Protein AF-A0A496PEL9-F1 (afdb_monomer)

Structure (mmCIF, N/CA/C/O backbone):
data_AF-A0A496PEL9-F1
#
_entry.id   AF-A0A496PEL9-F1
#
loop_
_atom_site.group_PDB
_atom_site.id
_atom_site.type_symbol
_atom_site.label_atom_id
_atom_site.label_alt_id
_atom_site.label_comp_id
_atom_site.label_asym_id
_atom_site.label_entity_id
_atom_site.label_seq_id
_atom_site.pdbx_PDB_ins_code
_atom_site.Cartn_x
_atom_site.Cartn_y
_atom_site.Cartn_z
_atom_site.occupancy
_atom_site.B_iso_or_equiv
_atom_site.auth_seq_id
_atom_site.auth_comp_id
_atom_site.auth_asym_id
_atom_site.auth_atom_id
_atom_site.pdbx_PDB_model_num
ATOM 1 N N . MET A 1 1 ? 8.860 38.769 -8.438 1.00 36.59 1 MET A N 1
ATOM 2 C CA . MET A 1 1 ? 7.468 38.950 -8.896 1.00 36.59 1 MET A CA 1
ATOM 3 C C . MET A 1 1 ? 7.178 37.870 -9.930 1.00 36.59 1 MET A C 1
ATOM 5 O O . MET A 1 1 ? 7.905 37.792 -10.906 1.00 36.59 1 MET A O 1
ATOM 9 N N . VAL A 1 2 ? 6.212 36.996 -9.623 1.00 38.03 2 VAL A N 1
ATOM 10 C CA . VAL A 1 2 ? 5.533 36.027 -10.512 1.00 38.03 2 VAL A CA 1
ATOM 11 C C . VAL A 1 2 ? 6.428 35.105 -11.358 1.00 38.03 2 VAL A C 1
ATOM 13 O O . VAL A 1 2 ? 6.744 35.437 -12.492 1.00 38.03 2 VAL A O 1
ATOM 16 N N . ARG A 1 3 ? 6.782 33.917 -10.829 1.00 35.00 3 ARG A N 1
ATOM 17 C CA . ARG A 1 3 ? 7.123 32.698 -11.616 1.00 35.00 3 ARG A CA 1
ATOM 18 C C . ARG A 1 3 ? 7.338 31.447 -10.741 1.00 35.00 3 ARG A C 1
ATOM 20 O O . ARG A 1 3 ? 8.309 30.719 -10.902 1.00 35.00 3 ARG A O 1
ATOM 27 N N . ARG A 1 4 ? 6.445 31.197 -9.772 1.00 34.03 4 ARG A N 1
ATOM 28 C CA . ARG A 1 4 ? 6.423 29.913 -9.038 1.00 34.03 4 ARG A CA 1
ATOM 29 C C . ARG A 1 4 ? 5.115 29.129 -9.095 1.00 34.03 4 ARG A C 1
ATOM 31 O O . ARG A 1 4 ? 5.147 27.972 -8.724 1.00 34.03 4 ARG A O 1
ATOM 38 N N . HIS A 1 5 ? 4.019 29.661 -9.635 1.00 34.28 5 HIS A N 1
ATOM 39 C CA . HIS A 1 5 ? 2.788 28.883 -9.823 1.00 34.28 5 HIS A CA 1
ATOM 40 C C . HIS A 1 5 ? 1.951 29.462 -10.974 1.00 34.28 5 HIS A C 1
ATOM 42 O O . HIS A 1 5 ? 1.392 30.543 -10.798 1.00 34.28 5 HIS A O 1
ATOM 48 N N . PRO A 1 6 ? 1.841 28.788 -12.135 1.00 34.56 6 PRO A N 1
ATOM 49 C CA . PRO A 1 6 ? 0.977 29.249 -13.225 1.00 34.56 6 PRO A CA 1
ATOM 50 C C . PRO A 1 6 ? -0.510 28.891 -13.058 1.00 34.56 6 PRO A C 1
ATOM 52 O O . PRO A 1 6 ? -1.321 29.403 -13.814 1.00 34.56 6 PRO A O 1
ATOM 55 N N . HIS A 1 7 ? -0.897 28.051 -12.088 1.00 37.19 7 HIS A N 1
ATOM 56 C CA . HIS A 1 7 ? -2.249 27.464 -12.056 1.00 37.19 7 HIS A CA 1
ATOM 57 C C . HIS A 1 7 ? -3.197 27.938 -10.946 1.00 37.19 7 HIS A C 1
ATOM 59 O O . HIS A 1 7 ? -4.252 27.345 -10.766 1.00 37.19 7 HIS A O 1
ATOM 65 N N . VAL A 1 8 ? -2.886 29.015 -10.218 1.00 34.03 8 VAL A N 1
ATOM 66 C CA . VAL A 1 8 ? -3.791 29.478 -9.141 1.00 34.03 8 VAL A CA 1
ATOM 67 C C . VAL A 1 8 ? -4.850 30.485 -9.625 1.00 34.03 8 VAL A C 1
ATOM 69 O O . VAL A 1 8 ? -5.824 30.715 -8.922 1.00 34.03 8 VAL A O 1
ATOM 72 N N . PHE A 1 9 ? -4.750 31.037 -10.840 1.00 33.78 9 PHE A N 1
ATOM 73 C CA . PHE A 1 9 ? -5.747 31.992 -11.348 1.00 33.78 9 PHE A CA 1
ATOM 74 C C . PHE A 1 9 ? -5.955 31.872 -12.857 1.00 33.78 9 PHE A C 1
ATOM 76 O O . PHE A 1 9 ? -5.456 32.696 -13.618 1.00 33.78 9 PHE A O 1
ATOM 83 N N . GLN A 1 10 ? -6.689 30.853 -13.292 1.00 28.59 10 GLN A N 1
ATOM 84 C CA . GLN A 1 10 ? -7.482 30.918 -14.519 1.00 28.59 10 GLN A CA 1
ATOM 85 C C . GLN A 1 10 ? -8.440 29.731 -14.550 1.00 28.59 10 GLN A C 1
ATOM 87 O O . GLN A 1 10 ? -8.031 28.578 -14.466 1.00 28.59 10 GLN A O 1
ATOM 92 N N . THR A 1 11 ? -9.728 30.047 -14.614 1.00 37.06 11 THR A N 1
ATOM 93 C CA . THR A 1 11 ? -10.807 29.114 -14.921 1.00 37.06 11 THR A CA 1
ATOM 94 C C . THR A 1 11 ? -10.564 28.538 -16.311 1.00 37.06 11 THR A C 1
ATOM 96 O O . THR A 1 11 ? -10.810 29.214 -17.308 1.00 37.06 11 THR A O 1
ATOM 99 N N . ALA A 1 12 ? -10.052 27.316 -16.368 1.00 32.69 12 ALA A N 1
ATOM 100 C CA . ALA A 1 12 ? -10.050 26.486 -17.559 1.00 32.69 12 ALA A CA 1
ATOM 101 C C . ALA A 1 12 ? -10.307 25.044 -17.119 1.00 32.69 12 ALA A C 1
ATOM 103 O O . ALA A 1 12 ? -9.889 24.630 -16.036 1.00 32.69 12 ALA A O 1
ATOM 104 N N . ASP A 1 13 ? -11.107 24.368 -17.928 1.00 35.09 13 ASP A N 1
ATOM 105 C CA . ASP A 1 13 ? -11.854 23.164 -17.619 1.00 35.09 13 ASP A CA 1
ATOM 106 C C . ASP A 1 13 ? -11.035 21.987 -17.084 1.00 35.09 13 ASP A C 1
ATOM 108 O O . ASP A 1 13 ? -9.826 21.874 -17.259 1.00 35.09 13 ASP A O 1
ATOM 112 N N . ARG A 1 14 ? -11.767 21.098 -16.405 1.00 42.91 14 ARG A N 1
ATOM 113 C CA . ARG A 1 14 ? -11.330 19.796 -15.896 1.00 42.91 14 ARG A CA 1
ATOM 114 C C . ARG A 1 14 ? -10.512 19.028 -16.941 1.00 42.91 14 ARG A C 1
ATOM 116 O O . ARG A 1 14 ? -11.080 18.266 -17.717 1.00 42.91 14 ARG A O 1
ATOM 123 N N . GLU A 1 15 ? -9.192 19.122 -16.862 1.00 38.22 15 GLU A N 1
ATOM 124 C CA . GLU A 1 15 ? -8.289 18.164 -17.491 1.00 38.22 15 GLU A CA 1
ATOM 125 C C . GLU A 1 15 ? -7.441 17.452 -16.435 1.00 38.22 15 GLU A C 1
ATOM 127 O O . GLU A 1 15 ? -6.984 17.996 -15.428 1.00 38.22 15 GLU A O 1
ATOM 132 N N . THR A 1 16 ? -7.378 16.146 -16.636 1.00 40.06 16 THR A N 1
ATOM 133 C CA . THR A 1 16 ? -6.884 15.082 -15.776 1.00 40.06 16 THR A CA 1
ATOM 134 C C . THR A 1 16 ? -5.504 15.358 -15.177 1.00 40.06 16 THR A C 1
ATOM 136 O O . THR A 1 16 ? -4.554 15.695 -15.871 1.00 40.06 16 THR A O 1
ATOM 139 N N . VAL A 1 17 ? -5.355 15.077 -13.878 1.00 44.69 17 VAL A N 1
ATOM 140 C CA . VAL A 1 17 ? -4.102 15.191 -13.099 1.00 44.69 17 VAL A CA 1
ATOM 141 C C . VAL A 1 17 ? -2.899 14.483 -13.764 1.00 44.69 17 VAL A C 1
ATOM 143 O O . VAL A 1 17 ? -1.756 14.879 -13.535 1.00 44.69 17 VAL A O 1
ATOM 146 N N . GLY A 1 18 ? -3.141 13.499 -14.639 1.00 41.19 18 GLY A N 1
ATOM 147 C CA . GLY A 1 18 ? -2.113 12.835 -15.449 1.00 41.19 18 GLY A CA 1
ATOM 148 C C . GLY A 1 18 ? -1.346 13.760 -16.407 1.00 41.19 18 GLY A C 1
ATOM 149 O O . GLY A 1 18 ? -0.133 13.604 -16.528 1.00 41.19 18 GLY A O 1
ATOM 150 N N . ASP A 1 19 ? -1.996 14.766 -17.004 1.00 40.44 19 ASP A N 1
ATOM 151 C CA . ASP A 1 19 ? -1.344 15.675 -17.967 1.00 40.44 19 ASP A CA 1
ATOM 152 C C . ASP A 1 19 ? -0.373 16.645 -17.293 1.00 40.44 19 ASP A C 1
ATOM 154 O O . ASP A 1 19 ? 0.685 16.992 -17.831 1.00 40.44 19 ASP A O 1
ATOM 158 N N . THR A 1 20 ? -0.675 17.044 -16.056 1.00 46.91 20 THR A N 1
ATOM 159 C CA . THR A 1 20 ? 0.201 17.959 -15.319 1.00 46.91 20 THR A CA 1
ATOM 160 C C . THR A 1 20 ? 1.557 17.316 -15.012 1.00 46.91 20 THR A C 1
ATOM 162 O O . THR A 1 20 ? 2.590 17.963 -15.178 1.00 46.91 20 THR A O 1
ATOM 165 N N . LEU A 1 21 ? 1.595 16.031 -14.636 1.00 47.16 21 LEU A N 1
ATOM 166 C CA . LEU A 1 21 ? 2.833 15.316 -14.297 1.00 47.16 21 LEU A CA 1
ATOM 167 C C . LEU A 1 21 ? 3.751 15.100 -15.508 1.00 47.16 21 LEU A C 1
ATOM 169 O O . LEU A 1 21 ? 4.961 15.306 -15.379 1.00 47.16 21 LEU A O 1
ATOM 173 N N . ALA A 1 22 ? 3.188 14.749 -16.669 1.00 50.34 22 ALA A N 1
ATOM 174 C CA . ALA A 1 22 ? 3.939 14.624 -17.921 1.00 50.34 22 ALA A CA 1
ATOM 175 C C . ALA A 1 22 ? 4.585 15.964 -18.312 1.00 50.34 22 ALA A C 1
ATOM 177 O O . ALA A 1 22 ? 5.788 16.031 -18.575 1.00 50.34 22 ALA A O 1
ATOM 178 N N . THR A 1 23 ? 3.821 17.055 -18.198 1.00 53.16 23 THR A N 1
ATOM 179 C CA . THR A 1 23 ? 4.292 18.417 -18.484 1.00 53.16 23 THR A CA 1
ATOM 180 C C . THR A 1 23 ? 5.473 18.818 -17.585 1.00 53.16 23 THR A C 1
ATOM 182 O O . THR A 1 23 ? 6.447 19.411 -18.048 1.00 53.16 23 THR A O 1
ATOM 185 N N . TRP A 1 24 ? 5.449 18.455 -16.297 1.00 54.44 24 TRP A N 1
ATOM 186 C CA . TRP A 1 24 ? 6.540 18.759 -15.361 1.00 54.44 24 TRP A CA 1
ATOM 187 C C . TRP A 1 24 ? 7.836 17.986 -15.642 1.00 54.44 24 TRP A C 1
ATOM 189 O O . TRP A 1 24 ? 8.924 18.546 -15.485 1.00 54.44 24 TRP A O 1
ATOM 199 N N . GLU A 1 25 ? 7.756 16.715 -16.041 1.00 57.62 25 GLU A N 1
ATOM 200 C CA . GLU A 1 25 ? 8.948 15.920 -16.370 1.00 57.62 25 GLU A CA 1
ATOM 201 C C . GLU A 1 25 ? 9.619 16.394 -17.658 1.00 57.62 25 GLU A C 1
ATOM 203 O O . GLU A 1 25 ? 10.850 16.473 -17.716 1.00 57.62 25 GLU A O 1
ATOM 208 N N . GLU A 1 26 ? 8.823 16.768 -18.659 1.00 59.62 26 GLU A N 1
ATOM 209 C CA . GLU A 1 26 ? 9.309 17.356 -19.906 1.00 59.62 26 GLU A CA 1
ATOM 210 C C . GLU A 1 26 ? 9.951 18.728 -19.682 1.00 59.62 26 GLU A C 1
ATOM 212 O O . GLU A 1 26 ? 11.002 19.025 -20.256 1.00 59.62 26 GLU A O 1
ATOM 217 N N . LEU A 1 27 ? 9.370 19.552 -18.804 1.00 56.69 27 LEU A N 1
ATOM 218 C CA . LEU A 1 27 ? 9.949 20.837 -18.410 1.00 56.69 27 LEU A CA 1
ATOM 219 C C . LEU A 1 27 ? 11.278 20.652 -17.661 1.00 56.69 27 LEU A C 1
ATOM 221 O O . LEU A 1 27 ? 12.250 21.333 -17.981 1.00 56.69 27 LEU A O 1
ATOM 225 N N . LYS A 1 28 ? 11.375 19.676 -16.746 1.00 58.44 28 LYS A N 1
ATOM 226 C CA . LYS A 1 28 ? 12.630 19.349 -16.041 1.00 58.44 28 LYS A CA 1
ATOM 227 C C . LYS A 1 28 ? 13.681 18.666 -16.914 1.00 58.44 28 LYS A C 1
ATOM 229 O O . LYS A 1 28 ? 14.867 18.753 -16.615 1.00 58.44 28 LYS A O 1
ATOM 234 N N . ALA A 1 29 ? 13.288 17.957 -17.971 1.00 59.03 29 ALA A N 1
ATOM 235 C CA . ALA A 1 29 ? 14.229 17.422 -18.959 1.00 59.03 29 ALA A CA 1
ATOM 236 C C . ALA A 1 29 ? 14.863 18.529 -19.817 1.00 59.03 29 ALA A C 1
ATOM 238 O O . ALA A 1 29 ? 15.962 18.346 -20.335 1.00 59.03 29 ALA A O 1
ATOM 239 N N . LYS A 1 30 ? 14.191 19.681 -19.936 1.00 58.62 30 LYS A N 1
ATOM 240 C CA . LYS A 1 30 ? 14.665 20.862 -20.671 1.00 58.62 30 LYS A CA 1
ATOM 241 C C . LYS A 1 30 ? 15.479 21.841 -19.811 1.00 58.62 30 LYS A C 1
ATOM 243 O O . LYS A 1 30 ? 16.114 22.733 -20.376 1.00 58.62 30 LYS A O 1
ATOM 248 N N . GLU A 1 31 ? 15.503 21.690 -18.483 1.00 55.56 31 GLU A N 1
ATOM 249 C CA . GLU A 1 31 ? 16.386 22.467 -17.602 1.00 55.56 31 GLU A CA 1
ATOM 250 C C . GLU A 1 31 ? 17.850 22.030 -17.809 1.00 55.56 31 GLU A C 1
ATOM 252 O O . GLU A 1 31 ? 18.320 21.022 -17.287 1.00 55.56 31 GLU A O 1
ATOM 257 N N . LYS A 1 32 ? 18.565 22.793 -18.646 1.00 43.97 32 LYS A N 1
ATOM 258 C CA . LYS A 1 32 ? 19.992 22.620 -18.954 1.00 43.97 32 LYS A CA 1
ATOM 259 C C . LYS A 1 32 ? 20.854 22.801 -17.698 1.00 43.97 32 LYS A C 1
ATOM 261 O O . LYS A 1 32 ? 20.751 23.832 -17.040 1.00 43.97 32 LYS A O 1
ATOM 266 N N . GLY A 1 33 ? 21.764 21.858 -17.438 1.00 54.75 33 GLY A N 1
ATOM 267 C CA . GLY A 1 33 ? 22.839 22.026 -16.445 1.00 54.75 33 GLY A CA 1
ATOM 268 C C . GLY A 1 33 ? 23.341 20.743 -15.781 1.00 54.75 33 GLY A C 1
ATOM 269 O O . GLY A 1 33 ? 24.444 20.736 -15.250 1.00 54.75 33 GLY A O 1
ATOM 270 N N . HIS A 1 34 ? 22.576 19.653 -15.852 1.00 53.84 34 HIS A N 1
ATOM 271 C CA . HIS A 1 34 ? 23.006 18.338 -15.381 1.00 53.84 34 HIS A CA 1
ATOM 272 C C . HIS A 1 34 ? 22.973 17.353 -16.549 1.00 53.84 34 HIS A C 1
ATOM 274 O O . HIS A 1 34 ? 21.896 17.005 -17.036 1.00 53.84 34 HIS A O 1
ATOM 280 N N . GLU A 1 35 ? 24.146 16.927 -17.020 1.00 58.75 35 GLU A N 1
ATOM 281 C CA . GLU A 1 35 ? 24.240 15.740 -17.869 1.00 58.75 35 GLU A CA 1
ATOM 282 C C . GLU A 1 35 ? 23.697 14.561 -17.060 1.00 58.75 35 GLU A C 1
ATOM 284 O O . GLU A 1 35 ? 24.246 14.208 -16.017 1.00 58.75 35 GLU A O 1
ATOM 289 N N . ARG A 1 36 ? 22.558 14.011 -17.493 1.00 65.00 36 ARG A N 1
ATOM 290 C CA . ARG A 1 36 ? 21.978 12.828 -16.859 1.00 65.00 36 ARG A CA 1
ATOM 291 C C . ARG A 1 36 ? 22.862 11.634 -17.197 1.00 65.00 36 ARG A C 1
ATOM 293 O O . ARG A 1 36 ? 22.984 11.285 -18.369 1.00 65.00 36 ARG A O 1
ATOM 300 N N . THR A 1 37 ? 23.475 11.036 -16.186 1.00 77.25 37 THR A N 1
ATOM 301 C CA . THR A 1 37 ? 24.334 9.853 -16.316 1.00 77.25 37 THR A CA 1
ATOM 302 C C . THR A 1 37 ? 23.557 8.560 -16.074 1.00 77.25 37 THR A C 1
ATOM 304 O O . THR A 1 37 ? 23.973 7.506 -16.546 1.00 77.25 37 THR A O 1
ATOM 307 N N . SER A 1 38 ? 22.403 8.630 -15.399 1.00 84.81 38 SER A N 1
ATOM 308 C CA . SER A 1 38 ? 21.525 7.491 -15.118 1.00 84.81 38 SER A CA 1
ATOM 309 C C . SER A 1 38 ? 20.131 7.664 -15.727 1.00 84.81 38 SER A C 1
ATOM 311 O O . SER A 1 38 ? 19.536 8.743 -15.706 1.00 84.81 38 SER A O 1
ATOM 313 N N . ILE A 1 39 ? 19.542 6.557 -16.195 1.00 81.06 39 ILE A N 1
ATOM 314 C CA . ILE A 1 39 ? 18.138 6.490 -16.652 1.00 81.06 39 ILE A CA 1
ATOM 315 C C . ILE A 1 39 ? 17.180 6.945 -15.537 1.00 81.06 39 ILE A C 1
ATOM 317 O O . ILE A 1 39 ? 16.130 7.546 -15.796 1.00 81.06 39 ILE A O 1
ATOM 321 N N . LEU A 1 40 ? 17.565 6.722 -14.279 1.00 85.50 40 LEU A N 1
ATOM 322 C CA . LEU A 1 40 ? 16.769 7.056 -13.102 1.00 85.50 40 LEU A CA 1
ATOM 323 C C . LEU A 1 40 ? 16.915 8.528 -12.666 1.00 85.50 40 LEU A C 1
ATOM 325 O O . LEU A 1 40 ? 16.156 8.984 -11.808 1.00 85.50 40 LEU A O 1
ATOM 329 N N . ASP A 1 41 ? 17.802 9.308 -13.297 1.00 84.12 41 ASP A N 1
ATOM 330 C CA . ASP A 1 41 ? 18.035 10.713 -12.940 1.00 84.12 41 ASP A CA 1
ATOM 331 C C . ASP A 1 41 ? 16.778 11.576 -13.080 1.00 84.12 41 ASP A C 1
ATOM 333 O O . ASP A 1 41 ? 16.005 11.466 -14.035 1.00 84.12 41 ASP A O 1
ATOM 337 N N . GLY A 1 42 ? 16.585 12.498 -12.138 1.00 81.56 42 GLY A N 1
ATOM 338 C CA . GLY A 1 42 ? 15.423 13.389 -12.100 1.00 81.56 42 GLY A CA 1
ATOM 339 C C . GLY A 1 42 ? 14.247 12.868 -11.266 1.00 81.56 42 GLY A C 1
ATOM 340 O O . GLY A 1 42 ? 13.270 13.600 -11.092 1.00 81.56 42 GLY A O 1
ATOM 341 N N . ILE A 1 43 ? 14.340 11.660 -10.697 1.00 87.75 43 ILE A N 1
ATOM 342 C CA . ILE A 1 43 ? 13.456 11.233 -9.604 1.00 87.75 43 ILE A CA 1
ATOM 343 C C . ILE A 1 43 ? 13.949 11.891 -8.313 1.00 87.75 43 ILE A C 1
ATOM 345 O O . ILE A 1 43 ? 15.073 11.662 -7.876 1.00 87.75 43 ILE A O 1
ATOM 349 N N . SER A 1 44 ? 13.108 12.726 -7.701 1.00 88.44 44 SER A N 1
ATOM 350 C CA . SER A 1 44 ? 13.460 13.386 -6.441 1.00 88.44 44 SER A CA 1
ATOM 351 C C . SER A 1 44 ? 13.462 12.377 -5.284 1.00 88.44 44 SER A C 1
ATOM 353 O O . SER A 1 44 ? 12.489 11.630 -5.141 1.00 88.44 44 SER A O 1
ATOM 355 N N . PRO A 1 45 ? 14.491 12.379 -4.416 1.00 84.25 45 PRO A N 1
ATOM 356 C CA . PRO A 1 45 ? 14.528 11.505 -3.247 1.00 84.25 45 PRO A CA 1
ATOM 357 C C . PRO A 1 45 ? 13.461 11.859 -2.203 1.00 84.25 45 PRO A C 1
ATOM 359 O O . PRO A 1 45 ? 13.080 10.990 -1.429 1.00 84.25 45 PRO A O 1
ATOM 362 N N . GLY A 1 46 ? 12.958 13.100 -2.202 1.00 91.00 46 GLY A N 1
ATOM 363 C CA . GLY A 1 46 ? 11.919 13.568 -1.275 1.00 91.00 46 GLY A CA 1
ATOM 364 C C . GLY A 1 46 ? 10.485 13.232 -1.695 1.00 91.00 46 GLY A C 1
ATOM 365 O O . GLY A 1 46 ? 9.546 13.763 -1.110 1.00 91.00 46 GLY A O 1
ATOM 366 N N . LEU A 1 47 ? 10.296 12.423 -2.741 1.00 91.12 47 LEU A N 1
ATOM 367 C CA . LEU A 1 47 ? 8.968 11.932 -3.101 1.00 91.12 47 LEU A CA 1
ATOM 368 C C . LEU A 1 47 ? 8.481 10.891 -2.081 1.00 91.12 47 LEU A C 1
ATOM 370 O O . LEU A 1 47 ? 9.297 10.103 -1.599 1.00 91.12 47 LEU A O 1
ATOM 374 N N . PRO A 1 48 ? 7.162 10.826 -1.818 1.00 94.81 48 PRO A N 1
ATOM 375 C CA . PRO A 1 48 ? 6.561 9.700 -1.112 1.00 94.81 48 PRO A CA 1
ATOM 376 C C . PRO A 1 48 ? 6.952 8.364 -1.753 1.00 94.81 48 PRO A C 1
ATOM 378 O O . PRO A 1 48 ? 7.097 8.278 -2.976 1.00 94.81 48 PRO A O 1
ATOM 381 N N . ALA A 1 49 ? 7.121 7.328 -0.931 1.00 95.25 49 ALA A N 1
ATOM 382 C CA . ALA A 1 49 ? 7.703 6.057 -1.358 1.00 95.25 49 ALA A CA 1
ATOM 383 C C . ALA A 1 49 ? 6.928 5.390 -2.508 1.00 95.25 49 ALA A C 1
ATOM 385 O O . ALA A 1 49 ? 7.551 4.968 -3.481 1.00 95.25 49 ALA A O 1
ATOM 386 N N . LEU A 1 50 ? 5.588 5.370 -2.460 1.00 94.75 50 LEU A N 1
ATOM 387 C CA . LEU A 1 50 ? 4.766 4.748 -3.508 1.00 94.75 50 LEU A CA 1
ATOM 388 C C . LEU A 1 50 ? 4.886 5.497 -4.838 1.00 94.75 50 LEU A C 1
ATOM 390 O O . LEU A 1 50 ? 5.093 4.891 -5.889 1.00 94.75 50 LEU A O 1
ATOM 394 N N . LEU A 1 51 ? 4.819 6.831 -4.796 1.00 93.75 51 LEU A N 1
ATOM 395 C CA . LEU A 1 51 ? 5.005 7.658 -5.987 1.00 93.75 51 LEU A CA 1
ATOM 396 C C . LEU A 1 51 ? 6.430 7.539 -6.551 1.00 93.75 51 LEU A C 1
ATOM 398 O O . LEU A 1 51 ? 6.626 7.549 -7.767 1.00 93.75 51 LEU A O 1
ATOM 402 N N . ARG A 1 52 ? 7.436 7.418 -5.678 1.00 95.31 52 ARG A N 1
ATOM 403 C CA . ARG A 1 52 ? 8.828 7.197 -6.077 1.00 95.31 52 ARG A CA 1
ATOM 404 C C . ARG A 1 52 ? 8.997 5.841 -6.764 1.00 95.31 52 ARG A C 1
ATOM 406 O O . ARG A 1 52 ? 9.607 5.806 -7.830 1.00 95.31 52 ARG A O 1
ATOM 413 N N . ALA A 1 53 ? 8.436 4.769 -6.201 1.00 95.94 53 ALA A N 1
ATOM 414 C CA . ALA A 1 53 ? 8.439 3.431 -6.796 1.00 95.94 53 ALA A CA 1
ATOM 415 C C . ALA A 1 53 ? 7.809 3.442 -8.195 1.00 95.94 53 ALA A C 1
ATOM 417 O O . ALA A 1 53 ? 8.426 2.980 -9.154 1.00 95.94 53 ALA A O 1
ATOM 418 N N . GLN A 1 54 ? 6.648 4.086 -8.344 1.00 95.19 54 GLN A N 1
ATOM 419 C CA . GLN A 1 54 ? 5.977 4.195 -9.636 1.00 95.19 54 GLN A CA 1
ATOM 420 C C . GLN A 1 54 ? 6.847 4.920 -10.676 1.00 95.19 54 GLN A C 1
ATOM 422 O O . GLN A 1 54 ? 7.023 4.423 -11.785 1.00 95.19 54 GLN A O 1
ATOM 427 N N . LYS A 1 55 ? 7.472 6.051 -10.316 1.00 93.94 55 LYS A N 1
ATOM 428 C CA . LYS A 1 55 ? 8.361 6.790 -11.232 1.00 93.94 55 LYS A CA 1
ATOM 429 C C . LYS A 1 55 ? 9.627 6.023 -11.610 1.00 93.94 55 LYS A C 1
ATOM 431 O O . LYS A 1 55 ? 10.103 6.165 -12.737 1.00 93.94 55 LYS A O 1
ATOM 436 N N . LEU A 1 56 ? 10.195 5.251 -10.678 1.00 94.50 56 LEU A N 1
ATOM 437 C CA . LEU A 1 56 ? 11.333 4.369 -10.962 1.00 94.50 56 LEU A CA 1
ATOM 438 C C . LEU A 1 56 ? 10.955 3.376 -12.064 1.00 94.50 56 LEU A C 1
ATOM 440 O O . LEU A 1 56 ? 11.664 3.267 -13.063 1.00 94.50 56 LEU A O 1
ATOM 444 N N . GLN A 1 57 ? 9.799 2.734 -11.915 1.00 94.62 57 GLN A N 1
ATOM 445 C CA . GLN A 1 57 ? 9.300 1.747 -12.866 1.00 94.62 57 GLN A CA 1
ATOM 446 C C . GLN A 1 57 ? 8.897 2.381 -14.202 1.00 94.62 57 GLN A C 1
ATOM 448 O O . GLN A 1 57 ? 9.254 1.850 -15.242 1.00 94.62 57 GLN A O 1
ATOM 453 N N . GLU A 1 58 ? 8.241 3.546 -14.213 1.00 93.12 58 GLU A N 1
ATOM 454 C CA . GLU A 1 58 ? 7.918 4.282 -15.448 1.00 93.12 58 GLU A CA 1
ATOM 455 C C . GLU A 1 58 ? 9.179 4.654 -16.245 1.00 93.12 58 GLU A C 1
ATOM 457 O O . GLU A 1 58 ? 9.193 4.578 -17.475 1.00 93.12 58 GLU A O 1
ATOM 462 N N . LYS A 1 59 ? 10.263 5.048 -15.566 1.00 92.50 59 LYS A N 1
ATOM 463 C CA . LYS A 1 59 ? 11.552 5.323 -16.219 1.00 92.50 59 LYS A CA 1
ATOM 464 C C . LYS A 1 59 ? 12.224 4.062 -16.748 1.00 92.50 59 LYS A C 1
ATOM 466 O O . LYS A 1 59 ? 12.786 4.118 -17.838 1.00 92.50 59 LYS A O 1
ATOM 471 N N . ALA A 1 60 ? 12.147 2.952 -16.019 1.00 90.69 60 ALA A N 1
ATOM 472 C CA . ALA A 1 60 ? 12.648 1.667 -16.492 1.00 90.69 60 ALA A CA 1
ATOM 473 C C . ALA A 1 60 ? 11.859 1.176 -17.726 1.00 90.69 60 ALA A C 1
ATOM 475 O O . ALA A 1 60 ? 12.456 0.821 -18.743 1.00 90.69 60 ALA A O 1
ATOM 476 N N . SER A 1 61 ? 10.528 1.302 -17.716 1.00 91.25 61 SER A N 1
ATOM 477 C CA . SER A 1 61 ? 9.667 0.965 -18.856 1.00 91.25 61 SER A CA 1
ATOM 478 C C . SER A 1 61 ? 10.003 1.759 -20.118 1.00 91.25 61 SER A C 1
ATOM 480 O O . SER A 1 61 ? 9.966 1.213 -21.218 1.00 91.25 61 SER A O 1
ATOM 482 N N . LYS A 1 62 ? 10.378 3.043 -19.986 1.00 89.00 62 LYS A N 1
ATOM 483 C CA . LYS A 1 62 ? 10.747 3.908 -21.127 1.00 89.00 62 LYS A CA 1
ATOM 484 C C . LYS A 1 62 ? 11.947 3.383 -21.927 1.00 89.00 62 LYS A C 1
ATOM 486 O O . LYS A 1 62 ? 12.087 3.754 -23.089 1.00 89.00 62 LYS A O 1
ATOM 491 N N . VAL A 1 63 ? 12.795 2.538 -21.336 1.00 89.69 63 VAL A N 1
ATOM 492 C CA . VAL A 1 63 ? 13.926 1.885 -22.024 1.00 89.69 63 VAL A CA 1
ATOM 493 C C . VAL A 1 63 ? 13.649 0.419 -22.377 1.00 89.69 63 VAL A C 1
ATOM 495 O O . VAL A 1 63 ? 14.566 -0.307 -22.746 1.00 89.69 63 VAL A O 1
ATOM 498 N N . GLY A 1 64 ? 12.392 -0.022 -22.270 1.00 85.44 64 GLY A N 1
ATOM 499 C CA . GLY A 1 64 ? 11.975 -1.393 -22.569 1.00 85.44 64 GLY A CA 1
ATOM 500 C C . GLY A 1 64 ? 12.179 -2.384 -21.423 1.00 85.44 64 GLY A C 1
ATOM 501 O O . GLY A 1 64 ? 11.973 -3.576 -21.627 1.00 85.44 64 GLY A O 1
ATOM 502 N N . PHE A 1 65 ? 12.557 -1.921 -20.226 1.00 89.12 65 PHE A N 1
ATOM 503 C CA . PHE A 1 65 ? 12.617 -2.765 -19.032 1.00 89.12 65 PHE A CA 1
ATOM 504 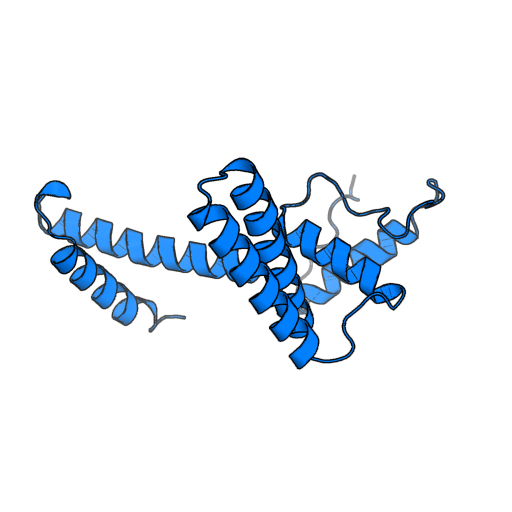C C . PHE A 1 65 ? 11.237 -2.813 -18.367 1.00 89.12 65 PHE A C 1
ATOM 506 O O . PHE A 1 65 ? 10.978 -2.128 -17.377 1.00 89.12 65 PHE A O 1
ATOM 513 N N . ASP A 1 66 ? 10.326 -3.570 -18.976 1.00 89.75 66 ASP A N 1
ATOM 514 C CA . ASP A 1 66 ? 8.973 -3.796 -18.469 1.00 89.75 66 ASP A CA 1
ATOM 515 C C . ASP A 1 66 ? 8.487 -5.204 -18.810 1.00 89.75 66 ASP A C 1
ATOM 517 O O . ASP A 1 66 ? 9.035 -5.883 -19.683 1.00 89.75 66 ASP A O 1
ATOM 521 N N . TRP A 1 67 ? 7.428 -5.631 -18.133 1.00 88.94 67 TRP A N 1
ATOM 522 C CA . TRP A 1 67 ? 6.796 -6.912 -18.412 1.00 88.94 67 TRP A CA 1
ATOM 523 C C . TRP A 1 67 ? 6.024 -6.857 -19.735 1.00 88.94 67 TRP A C 1
ATOM 525 O O . TRP A 1 67 ? 5.361 -5.860 -20.015 1.00 88.94 67 TRP A O 1
ATOM 535 N N . PRO A 1 68 ? 6.074 -7.914 -20.563 1.00 86.44 68 PRO A N 1
ATOM 536 C CA . PRO A 1 68 ? 5.389 -7.918 -21.852 1.00 86.44 68 PRO A CA 1
ATOM 537 C C . PRO A 1 68 ? 3.898 -8.263 -21.740 1.00 86.44 68 PRO A C 1
ATOM 539 O O . PRO A 1 68 ? 3.142 -7.979 -22.667 1.00 86.44 68 PRO A O 1
ATOM 542 N N . THR A 1 69 ? 3.475 -8.897 -20.641 1.00 92.88 69 THR A N 1
ATOM 543 C CA . THR A 1 69 ? 2.113 -9.409 -20.461 1.00 92.88 69 THR A CA 1
ATOM 544 C C . THR A 1 69 ? 1.581 -9.154 -19.055 1.00 92.88 69 THR A C 1
ATOM 546 O O . THR A 1 69 ? 2.337 -9.090 -18.083 1.00 92.88 69 THR A O 1
ATOM 549 N N . GLU A 1 70 ? 0.256 -9.064 -18.952 1.00 93.88 70 GLU A N 1
ATOM 550 C CA . GLU A 1 70 ? -0.469 -8.878 -17.695 1.00 93.88 70 GLU A CA 1
ATOM 551 C C . GLU A 1 70 ? -0.244 -10.060 -16.749 1.00 93.88 70 GLU A C 1
ATOM 553 O O . GLU A 1 70 ? 0.013 -9.879 -15.559 1.00 93.88 70 GLU A O 1
ATOM 558 N N . GLU A 1 71 ? -0.257 -11.274 -17.299 1.00 96.12 71 GLU A N 1
ATOM 559 C CA . GLU A 1 71 ? -0.005 -12.511 -16.566 1.00 96.12 71 GLU A CA 1
ATOM 560 C C . GLU A 1 71 ? 1.390 -12.517 -15.936 1.00 96.12 71 GLU A C 1
ATOM 562 O O . GLU A 1 71 ? 1.554 -13.026 -14.831 1.00 96.12 71 GLU A O 1
ATOM 567 N N . GLY A 1 72 ? 2.386 -11.922 -16.604 1.00 94.62 72 GLY A N 1
ATOM 568 C CA . GLY A 1 72 ? 3.745 -11.813 -16.075 1.00 94.62 72 GLY A CA 1
ATOM 569 C C . GLY A 1 72 ? 3.817 -10.888 -14.861 1.00 94.62 72 GLY A C 1
ATOM 570 O O . GLY A 1 72 ? 4.463 -11.219 -13.869 1.00 94.62 72 GLY A O 1
ATOM 571 N N . VAL A 1 73 ? 3.095 -9.764 -14.901 1.00 94.81 73 VAL A N 1
ATOM 572 C CA . VAL A 1 73 ? 3.035 -8.820 -13.775 1.00 94.81 73 VAL A CA 1
ATOM 573 C C . VAL A 1 73 ? 2.337 -9.445 -12.566 1.00 94.81 73 VAL A C 1
ATOM 575 O O . VAL A 1 73 ? 2.833 -9.328 -11.447 1.00 94.81 73 VAL A O 1
ATOM 578 N N . TRP A 1 74 ? 1.215 -10.140 -12.782 1.00 97.69 74 TRP A N 1
ATOM 579 C CA . TRP A 1 74 ? 0.527 -10.873 -11.714 1.00 97.69 74 TRP A CA 1
ATOM 580 C C . TRP A 1 74 ? 1.375 -12.006 -11.144 1.00 97.69 74 TRP A C 1
ATOM 582 O O . TRP A 1 74 ? 1.439 -12.149 -9.926 1.00 97.69 74 TRP A O 1
ATOM 592 N N . ALA A 1 75 ? 2.034 -12.792 -12.001 1.00 97.25 75 ALA A N 1
ATOM 593 C CA . ALA A 1 75 ? 2.908 -13.874 -11.564 1.00 97.25 75 ALA A CA 1
ATOM 594 C C . ALA A 1 75 ? 4.011 -13.350 -10.638 1.00 97.25 75 ALA A C 1
ATOM 596 O O . ALA A 1 75 ? 4.188 -13.902 -9.555 1.00 97.25 75 ALA A O 1
ATOM 597 N N . LYS A 1 76 ? 4.666 -12.239 -11.007 1.00 95.88 76 LYS A N 1
ATOM 598 C CA . LYS A 1 76 ? 5.691 -11.633 -10.153 1.00 95.88 76 LYS A CA 1
ATOM 599 C C . LYS A 1 76 ? 5.114 -11.120 -8.835 1.00 95.88 76 LYS A C 1
ATOM 601 O O . LYS A 1 76 ? 5.692 -11.370 -7.7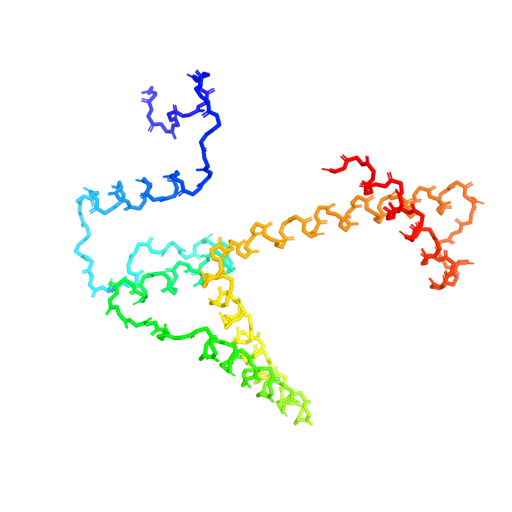93 1.00 95.88 76 LYS A O 1
ATOM 606 N N . PHE A 1 77 ? 3.950 -10.468 -8.842 1.00 97.62 77 PHE A N 1
ATOM 607 C CA . PHE A 1 77 ? 3.306 -10.038 -7.593 1.00 97.62 77 PHE A CA 1
ATOM 608 C C . PHE A 1 77 ? 3.012 -11.208 -6.636 1.00 97.62 77 PHE A C 1
ATOM 610 O O . PHE A 1 77 ? 3.195 -11.080 -5.427 1.00 97.62 77 PHE A O 1
ATOM 617 N N . TYR A 1 78 ? 2.570 -12.356 -7.158 1.00 98.25 78 TYR A N 1
ATOM 618 C CA . TYR A 1 78 ? 2.348 -13.544 -6.331 1.00 98.25 78 TYR A CA 1
ATOM 619 C C . TYR A 1 78 ? 3.648 -14.181 -5.829 1.00 98.25 78 TYR A C 1
ATOM 621 O O . TYR A 1 78 ? 3.671 -14.642 -4.691 1.00 98.25 78 TYR A O 1
ATOM 629 N N . GLU A 1 79 ? 4.708 -14.168 -6.639 1.00 97.12 79 GLU A N 1
ATOM 630 C CA . GLU A 1 79 ? 6.055 -14.601 -6.244 1.00 97.12 79 GLU A CA 1
ATOM 631 C C . GLU A 1 79 ? 6.547 -13.821 -5.014 1.00 97.12 79 GLU A C 1
ATOM 633 O O . GLU A 1 79 ? 6.808 -14.447 -3.989 1.00 97.12 79 GLU A O 1
ATOM 638 N N . GLU A 1 80 ? 6.516 -12.481 -5.052 1.00 97.94 80 GLU A N 1
ATOM 639 C CA . GLU A 1 80 ? 6.956 -11.638 -3.920 1.00 97.94 80 GLU A CA 1
ATOM 640 C C . GLU A 1 80 ? 6.133 -11.895 -2.647 1.00 97.94 80 GLU A C 1
ATOM 642 O O . GLU A 1 80 ? 6.642 -11.909 -1.526 1.00 97.94 80 GLU A O 1
ATOM 647 N N . ILE A 1 81 ? 4.819 -12.124 -2.791 1.00 98.25 81 ILE A N 1
ATOM 648 C CA . ILE A 1 81 ? 3.956 -12.465 -1.651 1.00 98.25 81 ILE A CA 1
ATOM 649 C C . ILE A 1 81 ? 4.406 -13.778 -1.003 1.00 98.25 81 ILE A C 1
ATOM 651 O O . ILE A 1 81 ? 4.339 -13.920 0.223 1.00 98.25 81 ILE A O 1
ATOM 655 N N . ASP A 1 82 ? 4.785 -14.764 -1.810 1.00 98.31 82 ASP A N 1
ATOM 656 C CA . ASP A 1 82 ? 5.201 -16.065 -1.308 1.00 98.31 82 ASP A CA 1
ATOM 657 C C . ASP A 1 82 ? 6.616 -16.023 -0.716 1.00 98.31 82 ASP A C 1
ATOM 659 O O . ASP A 1 82 ? 6.848 -16.704 0.286 1.00 98.31 82 ASP A O 1
ATOM 663 N N . GLU A 1 83 ? 7.521 -15.194 -1.239 1.00 96.88 83 GLU A N 1
ATOM 664 C CA . GLU A 1 83 ? 8.834 -14.909 -0.636 1.00 96.88 83 GLU A CA 1
ATOM 665 C C . GLU A 1 83 ? 8.676 -14.211 0.724 1.00 96.88 83 GLU A C 1
ATOM 667 O O . GLU A 1 83 ? 9.144 -14.727 1.746 1.00 96.88 83 GLU A O 1
ATOM 672 N N . PHE A 1 84 ? 7.854 -13.159 0.800 1.00 98.19 84 PHE A N 1
ATOM 673 C CA . PHE A 1 84 ? 7.522 -12.487 2.061 1.00 98.19 84 PHE A CA 1
ATOM 674 C C . PHE A 1 84 ? 6.956 -13.450 3.117 1.00 98.19 84 PHE A C 1
ATOM 676 O O . PHE A 1 84 ? 7.394 -13.461 4.273 1.00 98.19 84 PHE A O 1
ATOM 683 N N . LYS A 1 85 ? 6.002 -14.315 2.741 1.00 98.00 85 LYS A N 1
ATOM 684 C CA . LYS A 1 85 ? 5.462 -15.333 3.661 1.00 98.00 85 LYS A CA 1
ATOM 685 C C . LYS A 1 85 ? 6.550 -16.277 4.168 1.00 98.00 85 LYS A C 1
ATOM 687 O O . LYS A 1 85 ? 6.531 -16.633 5.348 1.00 98.00 85 LYS A O 1
ATOM 692 N N . GLN A 1 86 ? 7.464 -16.716 3.301 1.00 97.81 86 GLN A N 1
ATOM 693 C CA . GLN A 1 86 ? 8.541 -17.630 3.683 1.00 97.81 86 GLN A CA 1
ATOM 694 C C . GLN A 1 86 ? 9.455 -17.013 4.743 1.00 97.81 86 GLN A C 1
ATOM 696 O O . GLN A 1 86 ? 9.773 -17.687 5.725 1.00 97.81 86 GLN A O 1
ATOM 701 N N . GLU A 1 87 ? 9.833 -15.745 4.592 1.00 97.56 87 GLU A N 1
ATOM 702 C CA . GLU A 1 87 ? 10.695 -15.058 5.561 1.00 97.56 87 GLU A CA 1
ATOM 703 C C . GLU A 1 87 ? 9.982 -14.813 6.902 1.00 97.56 87 GLU A C 1
ATOM 705 O O . GLU A 1 87 ? 10.559 -15.052 7.970 1.00 97.56 87 GLU A O 1
ATOM 710 N N . ILE A 1 88 ? 8.676 -14.513 6.880 1.00 95.75 88 ILE A N 1
ATOM 711 C CA . ILE A 1 88 ? 7.846 -14.474 8.097 1.00 95.75 88 ILE A CA 1
ATOM 712 C C . ILE A 1 88 ? 7.850 -15.828 8.827 1.00 95.75 88 ILE A C 1
ATOM 714 O O . ILE A 1 88 ? 8.007 -15.868 10.051 1.00 95.75 88 ILE A O 1
ATOM 718 N N . PHE A 1 89 ? 7.719 -16.952 8.111 1.00 96.62 89 PHE A N 1
ATOM 719 C CA . PHE A 1 89 ? 7.773 -18.287 8.728 1.00 96.62 89 PHE A CA 1
ATOM 720 C C . PHE A 1 89 ? 9.143 -18.612 9.329 1.00 96.62 89 PHE A C 1
ATOM 722 O O . PHE A 1 89 ? 9.216 -19.275 10.368 1.00 96.62 89 PHE A O 1
ATOM 729 N N . LYS A 1 90 ? 10.220 -18.121 8.710 1.00 97.12 90 LYS A N 1
ATOM 730 C CA . LYS A 1 90 ? 11.589 -18.231 9.232 1.00 97.12 90 LYS A CA 1
ATOM 731 C C . LYS A 1 90 ? 11.836 -17.321 10.441 1.00 97.12 90 LYS A C 1
ATOM 733 O O . LYS A 1 90 ? 12.825 -17.524 11.141 1.00 97.12 90 LYS A O 1
ATOM 738 N N . LYS A 1 91 ? 10.914 -16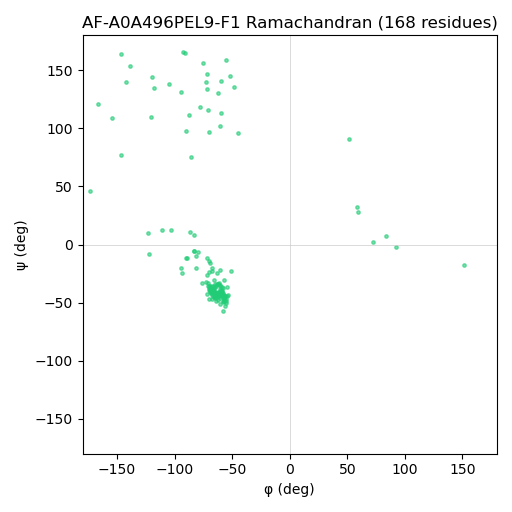.392 10.737 1.00 96.38 91 LYS A N 1
ATOM 739 C CA . LYS A 1 91 ? 11.025 -15.360 11.784 1.00 96.38 91 LYS A CA 1
ATOM 740 C C . LYS A 1 91 ? 12.228 -14.436 11.579 1.00 96.38 91 LYS A C 1
ATOM 742 O O . LYS A 1 91 ? 12.765 -13.905 12.551 1.00 96.38 91 LYS A O 1
ATOM 747 N N . ASP A 1 92 ? 12.637 -14.258 10.328 1.00 95.88 92 ASP A N 1
ATOM 748 C CA . ASP A 1 92 ? 13.676 -13.309 9.949 1.00 95.88 92 ASP A CA 1
ATOM 749 C C . ASP A 1 92 ? 13.006 -11.967 9.643 1.00 95.88 92 ASP A C 1
ATOM 751 O O . ASP A 1 92 ? 12.402 -11.779 8.591 1.00 95.88 92 ASP A O 1
ATOM 755 N N . VAL A 1 93 ? 13.018 -11.061 10.621 1.00 95.81 93 VAL A N 1
ATOM 756 C CA . VAL A 1 93 ? 12.296 -9.783 10.525 1.00 95.81 93 VAL A CA 1
ATOM 757 C C . VAL A 1 93 ? 12.944 -8.848 9.507 1.00 95.81 93 VAL A C 1
ATOM 759 O O . VAL A 1 93 ? 12.224 -8.138 8.816 1.00 95.81 93 VAL A O 1
ATOM 762 N N . GLU A 1 94 ? 14.275 -8.860 9.405 1.00 97.31 94 GLU A N 1
ATOM 763 C CA . GLU A 1 94 ? 15.010 -7.994 8.478 1.00 97.31 94 GLU A CA 1
ATOM 764 C C . GLU A 1 94 ? 14.712 -8.400 7.035 1.00 97.31 94 GLU A C 1
ATOM 766 O O . GLU A 1 94 ? 14.313 -7.564 6.227 1.00 97.31 94 GLU A O 1
ATOM 771 N N . LYS A 1 95 ? 14.778 -9.704 6.740 1.00 97.25 95 LYS A N 1
ATOM 772 C CA . LYS A 1 95 ? 14.391 -10.205 5.419 1.00 97.25 95 LYS A CA 1
ATOM 773 C C . LYS A 1 95 ? 12.909 -10.044 5.135 1.00 97.25 95 LYS A C 1
ATOM 775 O O . LYS A 1 95 ? 12.540 -9.670 4.034 1.00 97.25 95 LYS A O 1
ATOM 780 N N . ALA A 1 96 ? 12.041 -10.274 6.118 1.00 97.19 96 ALA A N 1
ATOM 781 C CA . ALA A 1 96 ? 10.617 -10.033 5.921 1.00 97.19 96 ALA A CA 1
ATOM 782 C C . ALA A 1 96 ? 10.320 -8.554 5.607 1.00 97.19 96 ALA A C 1
ATOM 784 O O . ALA A 1 96 ? 9.392 -8.272 4.855 1.00 97.19 96 ALA A O 1
ATOM 785 N N . GLU A 1 97 ? 11.079 -7.603 6.157 1.00 97.75 97 GLU A N 1
ATOM 786 C CA . GLU A 1 97 ? 10.948 -6.187 5.797 1.00 97.75 97 GLU A CA 1
ATOM 787 C C . GLU A 1 97 ? 11.401 -5.917 4.353 1.00 97.75 97 GLU A C 1
ATOM 789 O O . GLU A 1 97 ? 10.700 -5.203 3.634 1.00 97.75 97 GLU A O 1
ATOM 794 N N . GLU A 1 98 ? 12.511 -6.523 3.919 1.00 97.31 98 GLU A N 1
ATOM 795 C CA . GLU A 1 98 ? 13.004 -6.461 2.533 1.00 97.31 98 GLU A CA 1
ATOM 796 C C . GLU A 1 98 ? 11.954 -6.990 1.542 1.00 97.31 98 GLU A C 1
ATOM 798 O O . GLU A 1 98 ? 11.457 -6.229 0.710 1.00 97.31 98 GLU A O 1
ATOM 803 N N . GLU A 1 99 ? 11.507 -8.233 1.727 1.00 97.75 99 GLU A N 1
ATOM 804 C CA . GLU A 1 99 ? 10.485 -8.870 0.884 1.00 97.75 99 GLU A CA 1
ATOM 805 C C . GLU A 1 99 ? 9.138 -8.127 0.950 1.00 97.75 99 GLU A C 1
ATOM 807 O O . GLU A 1 99 ? 8.402 -8.005 -0.029 1.00 97.75 99 GLU A O 1
ATOM 812 N N . GLY A 1 100 ? 8.793 -7.557 2.111 1.00 98.00 100 GLY A N 1
ATOM 813 C CA . GLY A 1 100 ? 7.613 -6.703 2.256 1.00 98.00 100 GLY A CA 1
ATOM 814 C C . GLY A 1 100 ? 7.695 -5.440 1.390 1.00 98.00 100 GLY A C 1
ATOM 815 O O . GLY A 1 100 ? 6.678 -4.971 0.865 1.00 98.00 100 GLY A O 1
ATOM 816 N N . GLY A 1 101 ? 8.902 -4.904 1.204 1.00 97.88 101 GLY A N 1
ATOM 817 C CA . GLY A 1 101 ? 9.193 -3.845 0.245 1.00 97.88 101 GLY A CA 1
ATOM 818 C C . GLY A 1 101 ? 8.952 -4.283 -1.200 1.00 97.88 101 GLY A C 1
ATOM 819 O O . GLY A 1 101 ? 8.307 -3.546 -1.954 1.00 97.88 101 GLY A O 1
ATOM 820 N N . ASP A 1 102 ? 9.381 -5.488 -1.567 1.00 97.94 102 ASP A N 1
ATOM 821 C CA . ASP A 1 102 ? 9.216 -6.028 -2.920 1.00 97.94 102 ASP A CA 1
ATOM 822 C C . ASP A 1 102 ? 7.757 -6.382 -3.247 1.00 97.94 102 ASP A C 1
ATOM 824 O O . ASP A 1 102 ? 7.277 -6.095 -4.352 1.00 97.94 102 ASP A O 1
ATOM 828 N N . VAL A 1 103 ? 6.967 -6.822 -2.261 1.00 98.44 103 VAL A N 1
ATOM 829 C CA . VAL A 1 103 ? 5.499 -6.928 -2.380 1.00 98.44 103 VAL A CA 1
ATOM 830 C C . VAL A 1 103 ? 4.870 -5.573 -2.720 1.00 98.44 103 VAL A C 1
ATOM 832 O O . VAL A 1 103 ? 4.010 -5.475 -3.601 1.00 98.44 103 VAL A O 1
ATOM 835 N N . LEU A 1 104 ? 5.282 -4.495 -2.045 1.00 98.19 104 LEU A N 1
ATOM 836 C CA . LEU A 1 104 ? 4.780 -3.154 -2.356 1.00 98.19 104 LEU A CA 1
ATOM 837 C C . LEU A 1 104 ? 5.247 -2.695 -3.741 1.00 98.19 104 LEU A C 1
ATOM 839 O O . LEU A 1 104 ? 4.461 -2.115 -4.493 1.00 98.19 104 LEU A O 1
ATOM 843 N N . PHE A 1 105 ? 6.504 -2.951 -4.098 1.00 97.62 105 PHE A N 1
ATOM 844 C CA . PHE A 1 105 ? 7.071 -2.542 -5.379 1.00 97.62 105 PHE A CA 1
ATOM 845 C C . PHE A 1 105 ? 6.382 -3.246 -6.557 1.00 97.62 105 PHE A C 1
ATOM 847 O O . PHE A 1 105 ? 5.985 -2.584 -7.524 1.00 97.62 105 PHE A O 1
ATOM 854 N N . SER A 1 106 ? 6.162 -4.557 -6.457 1.00 97.38 106 SER A N 1
ATOM 855 C CA . SER A 1 106 ? 5.437 -5.354 -7.452 1.00 97.38 106 SER A CA 1
ATOM 856 C C . SER A 1 106 ? 3.954 -4.970 -7.542 1.00 97.38 106 SER A C 1
ATOM 858 O O . SER A 1 106 ? 3.432 -4.839 -8.653 1.00 97.38 106 SER A O 1
ATOM 860 N N . LEU A 1 107 ? 3.289 -4.655 -6.422 1.00 98.00 107 LEU A N 1
ATOM 861 C CA . LEU A 1 107 ? 1.920 -4.119 -6.427 1.00 98.00 107 LEU A CA 1
ATOM 862 C C . LEU A 1 107 ? 1.828 -2.761 -7.138 1.00 98.00 107 LEU A C 1
ATOM 864 O O . LEU A 1 107 ? 0.889 -2.513 -7.895 1.00 98.00 107 LEU A O 1
ATOM 868 N N . ILE A 1 108 ? 2.800 -1.871 -6.925 1.00 97.12 108 ILE A N 1
ATOM 869 C CA . ILE A 1 108 ? 2.858 -0.594 -7.647 1.00 97.12 108 ILE A CA 1
ATOM 870 C C . ILE A 1 108 ? 3.066 -0.819 -9.147 1.00 97.12 108 ILE A C 1
ATOM 872 O O . ILE A 1 108 ? 2.455 -0.112 -9.951 1.00 97.12 108 ILE A O 1
ATOM 876 N N . ASN A 1 109 ? 3.835 -1.836 -9.536 1.00 95.50 109 ASN A N 1
ATOM 877 C CA . ASN A 1 109 ? 3.992 -2.196 -10.944 1.00 95.50 109 ASN A CA 1
ATOM 878 C C . ASN A 1 109 ? 2.693 -2.725 -11.556 1.00 95.50 109 ASN A C 1
ATOM 880 O O . ASN A 1 109 ? 2.337 -2.366 -12.680 1.00 95.50 109 ASN A O 1
ATOM 884 N N . LEU A 1 110 ? 1.938 -3.510 -10.791 1.00 96.75 110 LEU A N 1
ATOM 885 C CA . LEU A 1 110 ? 0.603 -3.947 -11.171 1.00 96.75 110 LEU A CA 1
ATOM 886 C C . LEU A 1 110 ? -0.361 -2.761 -11.326 1.00 96.75 110 LEU A C 1
ATOM 888 O O . LEU A 1 110 ? -1.077 -2.662 -12.319 1.00 96.75 110 LEU A O 1
ATOM 892 N N . PHE A 1 111 ? -0.345 -1.798 -10.403 1.00 96.81 111 PHE A N 1
ATOM 893 C CA . PHE A 1 111 ? -1.126 -0.567 -10.546 1.00 96.81 111 PHE A CA 1
ATOM 894 C C . PHE A 1 111 ? -0.718 0.239 -11.781 1.00 96.81 111 PHE A C 1
ATOM 896 O O . PHE A 1 111 ? -1.597 0.689 -12.518 1.00 96.81 111 PHE A O 1
ATOM 903 N N . LYS A 1 112 ? 0.585 0.361 -12.058 1.00 93.88 112 LYS A N 1
ATOM 904 C CA . LYS A 1 112 ? 1.113 1.007 -13.268 1.00 93.88 112 LYS A CA 1
ATOM 905 C C . LYS A 1 112 ? 0.545 0.358 -14.535 1.00 93.88 112 LYS A C 1
ATOM 907 O O . LYS A 1 112 ? 0.099 1.090 -15.419 1.00 93.88 112 LYS A O 1
ATOM 912 N N . TRP A 1 113 ? 0.483 -0.978 -14.599 1.00 94.06 113 TRP A N 1
ATOM 913 C CA . TRP A 1 113 ? -0.119 -1.723 -15.718 1.00 94.06 113 TRP A CA 1
ATOM 914 C C . TRP A 1 113 ? -1.562 -1.279 -16.001 1.00 94.06 113 TRP A C 1
ATOM 916 O O . TRP A 1 113 ? -1.923 -0.982 -17.140 1.00 94.06 113 TRP A O 1
ATOM 926 N N . TYR A 1 114 ? -2.366 -1.117 -14.948 1.00 95.75 114 TYR A N 1
ATOM 927 C CA . TYR A 1 114 ? -3.750 -0.639 -15.044 1.00 95.75 114 TYR A CA 1
ATOM 928 C C . TYR A 1 114 ? -3.901 0.889 -15.024 1.00 95.75 114 TYR A C 1
ATOM 930 O O . TYR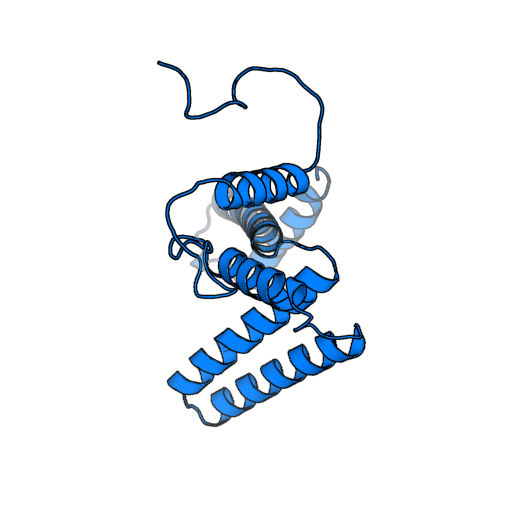 A 1 114 ? -5.020 1.394 -14.917 1.00 95.75 114 TYR A O 1
ATOM 938 N N . LYS A 1 115 ? -2.802 1.648 -15.140 1.00 94.38 115 LYS A N 1
ATOM 939 C CA . LYS A 1 115 ? -2.786 3.124 -15.104 1.00 94.38 115 LYS A CA 1
ATOM 940 C C . LYS A 1 115 ? -3.363 3.709 -13.806 1.00 94.38 115 LYS A C 1
ATOM 942 O O . LYS A 1 115 ? -3.953 4.790 -13.795 1.00 94.38 115 LYS A O 1
ATOM 947 N N . ILE A 1 116 ? -3.187 2.995 -12.700 1.00 95.44 116 ILE A N 1
ATOM 948 C CA . ILE A 1 116 ? -3.577 3.410 -11.356 1.00 95.44 116 ILE A CA 1
ATOM 949 C C . ILE A 1 116 ? -2.368 4.052 -10.677 1.00 95.44 116 ILE A C 1
ATOM 951 O O . ILE A 1 116 ? -1.282 3.482 -10.642 1.00 95.44 116 ILE A O 1
ATOM 955 N N . VAL A 1 117 ? -2.567 5.233 -10.088 1.00 94.19 117 VAL A N 1
ATOM 956 C CA . VAL A 1 117 ? -1.545 5.871 -9.250 1.00 94.19 117 VAL A CA 1
ATOM 957 C C . VAL A 1 117 ? -1.695 5.373 -7.816 1.00 94.19 117 VAL A C 1
ATOM 959 O O . VAL A 1 117 ? -2.680 5.713 -7.153 1.00 94.19 117 VAL A O 1
ATOM 962 N N . GLY A 1 118 ? -0.725 4.595 -7.329 1.00 93.31 118 GLY A N 1
ATOM 963 C CA . GLY A 1 118 ? -0.806 3.939 -6.016 1.00 93.31 118 GLY A CA 1
ATOM 964 C C . GLY A 1 118 ? -1.001 4.911 -4.850 1.00 93.31 118 GLY A C 1
ATOM 965 O O . GLY A 1 118 ? -1.865 4.694 -4.003 1.00 93.31 118 GLY A O 1
ATOM 966 N N . GLU A 1 119 ? -0.290 6.042 -4.869 1.00 94.56 119 GLU A N 1
ATOM 967 C CA . GLU A 1 119 ? -0.432 7.115 -3.873 1.00 94.56 119 GLU A CA 1
ATOM 968 C C . GLU A 1 119 ? -1.881 7.637 -3.797 1.00 94.56 119 GLU A C 1
ATOM 970 O O . GLU A 1 119 ? -2.458 7.767 -2.719 1.00 94.56 119 GLU A O 1
ATOM 975 N N . ASN A 1 120 ? -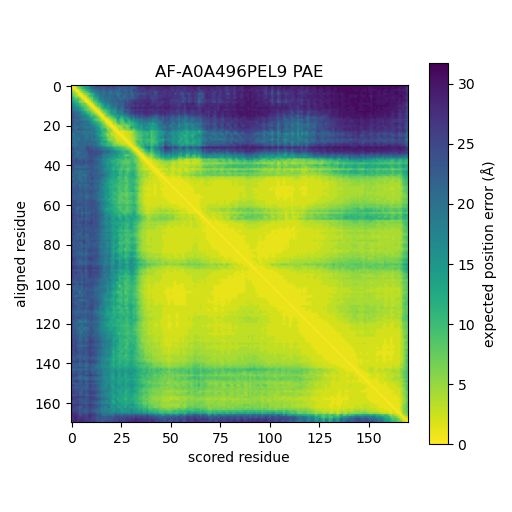2.520 7.863 -4.951 1.00 94.19 120 ASN A N 1
ATOM 976 C CA . ASN A 1 120 ? -3.902 8.344 -5.014 1.00 94.19 120 ASN A CA 1
ATOM 977 C C . ASN A 1 120 ? -4.899 7.277 -4.542 1.00 94.19 120 ASN A C 1
ATOM 979 O O . ASN A 1 120 ? -5.881 7.602 -3.869 1.00 94.19 120 ASN A O 1
ATOM 983 N N . ALA A 1 121 ? -4.670 6.011 -4.902 1.00 95.19 121 ALA A N 1
ATOM 984 C CA . ALA A 1 121 ? -5.515 4.894 -4.489 1.00 95.19 121 ALA A CA 1
ATOM 985 C C . ALA A 1 121 ? -5.489 4.705 -2.962 1.00 95.19 121 ALA A C 1
ATOM 987 O O . ALA A 1 121 ? -6.545 4.574 -2.328 1.00 95.19 121 ALA A O 1
ATOM 988 N N . LEU A 1 122 ? -4.297 4.772 -2.362 1.00 95.88 122 LEU A N 1
ATOM 989 C CA . LEU A 1 122 ? -4.133 4.698 -0.915 1.00 95.88 122 LEU A CA 1
ATOM 990 C C . LEU A 1 122 ? -4.732 5.926 -0.223 1.00 95.88 122 LEU A C 1
ATOM 992 O O . LEU A 1 122 ? -5.483 5.771 0.738 1.00 95.88 122 LEU A O 1
ATOM 996 N N . HIS A 1 123 ? -4.502 7.133 -0.753 1.00 95.44 123 HIS A N 1
ATOM 997 C CA . HIS A 1 123 ? -5.096 8.358 -0.216 1.00 95.44 123 HIS A CA 1
ATOM 998 C C . HIS A 1 123 ? -6.627 8.268 -0.138 1.00 95.44 123 HIS A C 1
ATOM 1000 O O . HIS A 1 123 ? -7.203 8.500 0.923 1.00 95.44 123 HIS A O 1
ATOM 1006 N N . ARG A 1 124 ? -7.297 7.837 -1.219 1.00 95.25 124 ARG A N 1
ATOM 1007 C CA . ARG A 1 124 ? -8.760 7.633 -1.232 1.00 95.25 124 ARG A CA 1
ATOM 1008 C C . ARG A 1 124 ? -9.214 6.626 -0.177 1.00 95.25 124 ARG A C 1
ATOM 1010 O O . ARG A 1 124 ? -10.236 6.832 0.480 1.00 95.25 124 ARG A O 1
ATOM 1017 N N . THR A 1 125 ? -8.464 5.540 -0.010 1.00 96.25 125 THR A N 1
ATOM 1018 C CA . THR A 1 125 ? -8.756 4.517 1.001 1.00 96.25 125 THR A CA 1
ATOM 1019 C C . THR A 1 125 ? -8.633 5.084 2.414 1.00 96.25 125 THR A C 1
ATOM 1021 O O . THR A 1 125 ? -9.552 4.898 3.212 1.00 96.25 125 THR A O 1
ATOM 1024 N N . ASN A 1 126 ? -7.581 5.856 2.690 1.00 96.44 126 ASN A N 1
ATOM 1025 C CA . ASN A 1 126 ? -7.363 6.514 3.978 1.00 96.44 126 ASN A C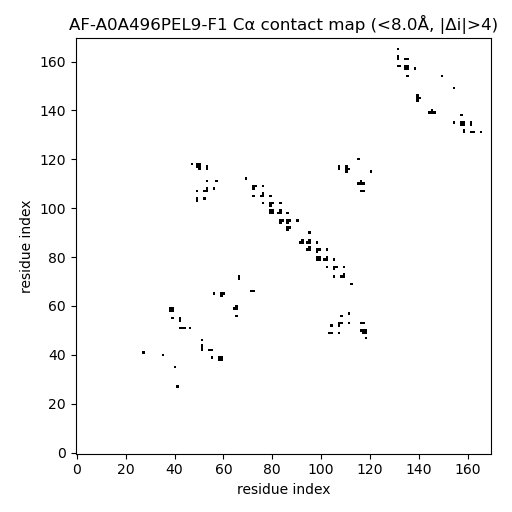A 1
ATOM 1026 C C . ASN A 1 126 ? -8.463 7.539 4.282 1.00 96.44 126 ASN A C 1
ATOM 1028 O O . ASN A 1 126 ? -9.032 7.522 5.370 1.00 96.44 126 ASN A O 1
ATOM 1032 N N . THR A 1 127 ? -8.846 8.381 3.316 1.00 96.25 127 THR A N 1
ATOM 1033 C CA . THR A 1 127 ? -9.955 9.336 3.482 1.00 96.25 127 THR A CA 1
ATOM 1034 C C . THR A 1 127 ? -11.269 8.625 3.804 1.00 96.25 127 THR A C 1
ATOM 1036 O O . THR A 1 127 ? -12.006 9.044 4.698 1.00 96.25 127 THR A O 1
ATOM 1039 N N . LYS A 1 128 ? -11.566 7.524 3.103 1.00 95.31 128 LYS A N 1
ATOM 1040 C CA . LYS A 1 128 ? -12.752 6.699 3.363 1.00 95.31 128 LYS A CA 1
ATOM 1041 C C . LYS A 1 128 ? -12.710 6.072 4.756 1.00 95.31 128 LYS A C 1
ATOM 1043 O O . LYS A 1 128 ? -13.736 6.056 5.433 1.00 95.31 128 LYS A O 1
ATOM 1048 N N . PHE A 1 129 ? -11.549 5.576 5.184 1.00 96.75 129 PHE A N 1
ATOM 1049 C CA . PHE A 1 129 ? -11.357 5.037 6.528 1.00 96.75 129 PHE A CA 1
ATOM 1050 C C . PHE A 1 129 ? -11.630 6.104 7.590 1.00 96.75 129 PHE A C 1
ATOM 1052 O O . PHE A 1 129 ? -12.471 5.876 8.451 1.00 96.75 129 PHE A O 1
ATOM 1059 N N . ILE A 1 130 ? -11.015 7.287 7.471 1.00 97.25 130 ILE A N 1
ATOM 1060 C CA . ILE A 1 130 ? -11.206 8.410 8.402 1.00 97.25 130 ILE A CA 1
ATOM 1061 C C . ILE A 1 130 ? -12.689 8.772 8.507 1.00 97.25 130 ILE A C 1
ATOM 1063 O O . ILE A 1 130 ? -13.235 8.811 9.602 1.00 97.25 130 ILE A O 1
ATOM 1067 N N . ARG A 1 131 ? -13.377 8.958 7.373 1.00 96.06 131 ARG A N 1
ATOM 1068 C CA . ARG A 1 131 ? -14.813 9.289 7.367 1.00 96.06 131 ARG A CA 1
ATOM 1069 C C . ARG A 1 131 ? -15.660 8.248 8.099 1.00 96.06 131 ARG A C 1
ATOM 1071 O O . ARG A 1 131 ? -16.570 8.616 8.838 1.00 96.06 131 ARG A O 1
ATOM 1078 N N . ARG A 1 132 ? -15.387 6.959 7.876 1.00 96.62 132 ARG A N 1
ATOM 1079 C CA . ARG A 1 132 ? -16.129 5.860 8.512 1.00 96.62 132 ARG A CA 1
ATOM 1080 C C . ARG A 1 132 ? -15.797 5.737 9.991 1.00 96.62 132 ARG A C 1
ATOM 1082 O O . ARG A 1 132 ? -16.707 5.593 10.795 1.00 96.62 132 ARG A O 1
ATOM 1089 N N . PHE A 1 133 ? -14.528 5.854 10.359 1.00 97.00 133 PHE A N 1
ATOM 1090 C CA . PHE A 1 133 ? -14.111 5.780 11.752 1.00 97.00 133 PHE A CA 1
ATOM 1091 C C . PHE A 1 133 ? -14.662 6.955 12.567 1.00 97.00 133 PHE A C 1
ATOM 1093 O O . PHE A 1 133 ? -15.203 6.743 13.645 1.00 97.00 133 PHE A O 1
ATOM 1100 N N . SER A 1 134 ? -14.681 8.166 12.001 1.00 96.94 134 SER A N 1
ATOM 1101 C CA . SER A 1 134 ? -15.321 9.321 12.640 1.00 96.94 134 SER A CA 1
ATOM 1102 C C . SER A 1 134 ? -16.829 9.171 12.826 1.00 96.94 134 SER A C 1
ATOM 1104 O O . SER A 1 134 ? -17.400 9.790 13.721 1.00 96.94 134 SER A O 1
ATOM 1106 N N . TYR A 1 135 ? -17.497 8.350 12.013 1.00 96.81 135 TYR A N 1
ATOM 1107 C CA . TYR A 1 135 ? -18.883 7.972 12.279 1.00 96.81 135 TYR A CA 1
ATOM 1108 C C . TYR A 1 135 ? -18.979 7.043 13.495 1.00 96.81 135 TYR A C 1
ATOM 1110 O O . TYR A 1 135 ? -19.791 7.297 14.379 1.00 96.81 135 TYR A O 1
ATOM 1118 N N . VAL A 1 136 ? -18.126 6.016 13.574 1.00 97.12 136 VAL A N 1
ATOM 1119 C CA . VAL A 1 136 ? -18.060 5.118 14.741 1.00 97.12 136 VAL A CA 1
ATOM 1120 C C . VAL A 1 136 ? -17.786 5.914 16.023 1.00 97.12 136 VAL A C 1
ATOM 1122 O O . VAL A 1 136 ? -18.501 5.738 17.005 1.00 97.12 136 VAL A O 1
ATOM 1125 N N . GLU A 1 137 ? -16.838 6.858 15.994 1.00 97.38 137 GLU A N 1
ATOM 1126 C CA . GLU A 1 137 ? -16.549 7.780 17.106 1.00 97.38 137 GLU A CA 1
ATOM 1127 C C . GLU A 1 137 ? -17.797 8.540 17.578 1.00 97.38 137 GLU A C 1
ATOM 1129 O O . GLU A 1 137 ? -18.048 8.643 18.780 1.00 97.38 137 GLU A O 1
ATOM 1134 N N . GLN A 1 138 ? -18.610 9.041 16.645 1.00 97.12 138 GLN A N 1
ATOM 1135 C CA . GLN A 1 138 ? -19.845 9.752 16.976 1.00 97.12 138 GLN A CA 1
ATOM 1136 C C . GLN A 1 138 ? -20.901 8.837 17.597 1.00 97.12 138 GLN A C 1
ATOM 1138 O O . GLN A 1 138 ? -21.593 9.267 18.518 1.00 97.12 138 GLN A O 1
ATOM 1143 N N . GLU A 1 139 ? -21.049 7.600 17.119 1.00 96.88 139 GLU A N 1
ATOM 1144 C CA . GLU A 1 139 ? -22.011 6.648 17.690 1.00 96.88 139 GLU A CA 1
ATOM 1145 C C . GLU A 1 139 ? -21.597 6.203 19.098 1.00 96.88 139 GLU A C 1
ATOM 1147 O O . GLU A 1 139 ? -22.426 6.210 20.012 1.00 96.88 139 GLU A O 1
ATOM 1152 N N . VAL A 1 140 ? -20.303 5.942 19.316 1.00 97.19 140 VAL A N 1
ATOM 1153 C CA . VAL A 1 140 ? -19.751 5.693 20.656 1.00 97.19 140 VAL A CA 1
ATOM 1154 C C . VAL A 1 140 ? -20.040 6.884 21.570 1.00 97.19 140 VAL A C 1
ATOM 1156 O O . VAL A 1 140 ? -20.615 6.705 22.643 1.00 97.19 140 VAL A O 1
ATOM 1159 N N . GLN A 1 141 ? -19.757 8.113 21.128 1.00 96.69 141 GLN A N 1
ATOM 1160 C CA . GLN A 1 141 ? -20.024 9.313 21.924 1.00 96.69 141 GLN A CA 1
ATOM 1161 C C . GLN A 1 141 ? -21.519 9.493 22.242 1.00 96.69 141 GLN A C 1
ATOM 1163 O O . GLN A 1 141 ? -21.871 9.825 23.375 1.00 96.69 141 GLN A O 1
ATOM 1168 N N . ARG A 1 142 ? -22.414 9.256 21.273 1.00 96.31 142 ARG A N 1
ATOM 1169 C CA . ARG A 1 142 ? -23.874 9.354 21.467 1.00 96.31 142 ARG A CA 1
ATOM 1170 C C . ARG A 1 142 ? -24.421 8.310 22.430 1.00 96.31 142 ARG A C 1
ATOM 1172 O O . ARG A 1 142 ? -25.406 8.584 23.107 1.00 96.31 142 ARG A O 1
ATOM 1179 N N . SER A 1 143 ? -23.795 7.137 22.499 1.00 95.06 143 SER A N 1
ATOM 1180 C CA . SER A 1 143 ? -24.199 6.077 23.424 1.00 95.06 143 SER A CA 1
ATOM 1181 C C . SER A 1 143 ? -23.967 6.435 24.899 1.00 95.06 143 SER A C 1
ATOM 1183 O O . SER A 1 143 ? -24.558 5.813 25.780 1.00 95.06 143 SER A O 1
ATOM 1185 N N . GLY A 1 144 ? -23.085 7.405 25.177 1.00 96.44 144 GLY A N 1
ATOM 1186 C CA . GLY A 1 144 ? -22.654 7.765 26.529 1.00 96.44 144 GLY A CA 1
ATOM 1187 C C . GLY A 1 144 ? -21.728 6.743 27.206 1.00 96.44 144 GLY A C 1
ATOM 1188 O O . GLY A 1 144 ? -21.353 6.953 28.359 1.00 96.44 144 GLY A O 1
ATOM 1189 N N . LYS A 1 145 ? -21.355 5.657 26.518 1.00 95.38 145 LYS A N 1
ATOM 1190 C CA . LYS A 1 145 ? -20.394 4.645 26.984 1.00 95.38 145 LYS A CA 1
ATOM 1191 C C . LYS A 1 145 ? -18.973 4.972 26.522 1.00 95.38 145 LYS A C 1
ATOM 1193 O O . LYS A 1 145 ? -18.776 5.802 25.633 1.00 95.38 145 LYS A O 1
ATOM 1198 N N . LYS A 1 146 ? -17.975 4.311 27.109 1.00 95.75 146 LYS A N 1
ATOM 1199 C CA . LYS A 1 146 ? -16.583 4.396 26.652 1.00 95.75 146 LYS A CA 1
ATOM 1200 C C . LYS A 1 146 ? -16.280 3.309 25.625 1.00 95.75 146 LYS A C 1
ATOM 1202 O O . LYS A 1 146 ? -17.019 2.340 25.507 1.00 95.75 146 LYS A O 1
ATOM 1207 N N . TRP A 1 147 ? -15.171 3.455 24.903 1.00 96.12 147 TRP A N 1
ATOM 1208 C CA . TRP A 1 147 ? -14.725 2.475 23.908 1.00 96.12 147 TRP A CA 1
ATOM 1209 C C . TRP A 1 147 ? -14.512 1.080 24.495 1.00 96.12 147 TRP A C 1
ATOM 1211 O O . TRP A 1 147 ? -14.849 0.096 23.845 1.00 96.12 147 TRP A O 1
ATOM 1221 N N . GLU A 1 148 ? -13.997 0.991 25.722 1.00 96.56 148 GLU A N 1
ATOM 1222 C CA . GLU A 1 148 ? -13.714 -0.283 26.393 1.00 96.56 148 GLU A CA 1
ATOM 1223 C C . GLU A 1 148 ? -14.988 -1.053 26.774 1.00 96.56 148 GLU A C 1
ATOM 1225 O O . GLU A 1 148 ? -14.922 -2.250 27.049 1.00 96.56 148 GLU A O 1
ATOM 1230 N N . ASP A 1 149 ? -16.143 -0.377 26.772 1.00 96.12 149 ASP A N 1
ATOM 1231 C CA . ASP A 1 149 ? -17.446 -0.980 27.053 1.00 96.12 149 ASP A CA 1
ATOM 1232 C C . ASP A 1 149 ? -18.059 -1.662 25.816 1.00 96.12 149 ASP A C 1
ATOM 1234 O O . ASP A 1 149 ? -19.119 -2.281 25.928 1.00 96.12 149 ASP A O 1
ATOM 1238 N N . PHE A 1 150 ? -17.427 -1.531 24.642 1.00 96.81 150 PHE A N 1
ATOM 1239 C CA . PHE A 1 150 ? -17.870 -2.152 23.398 1.00 96.81 150 PHE A CA 1
ATOM 1240 C C . PHE A 1 150 ? -17.009 -3.354 23.033 1.00 96.81 150 PHE A C 1
ATOM 1242 O O . PHE A 1 150 ? -15.779 -3.333 23.072 1.00 96.81 150 PHE A O 1
ATOM 1249 N N . THR A 1 151 ? -17.674 -4.403 22.574 1.00 96.81 151 THR A N 1
ATOM 1250 C CA . THR A 1 151 ? -17.028 -5.486 21.842 1.00 96.81 151 THR A CA 1
ATOM 1251 C C . THR A 1 151 ? -16.703 -5.046 20.416 1.00 96.81 151 THR A C 1
ATOM 1253 O O . THR A 1 151 ? -17.371 -4.185 19.842 1.00 96.81 151 THR A O 1
ATOM 1256 N N . LEU A 1 152 ? -15.715 -5.694 19.789 1.00 94.88 152 LEU A N 1
ATOM 1257 C CA . LEU A 1 152 ? -15.395 -5.450 18.377 1.00 94.88 152 LEU A CA 1
ATOM 1258 C C . LEU A 1 152 ? -16.623 -5.636 17.474 1.00 94.88 152 LEU A C 1
ATOM 1260 O O . LEU A 1 152 ? -16.826 -4.861 16.551 1.00 94.88 152 LEU A O 1
ATOM 1264 N N . LYS A 1 153 ? -17.480 -6.612 17.795 1.00 96.38 153 LYS A N 1
ATOM 1265 C CA . LYS A 1 153 ? -18.713 -6.872 17.053 1.00 96.38 153 LYS A CA 1
ATOM 1266 C C . LYS A 1 153 ? -19.684 -5.686 17.104 1.00 96.38 153 LYS A C 1
ATOM 1268 O O . LYS A 1 153 ? -20.266 -5.344 16.085 1.00 96.38 153 LYS A O 1
ATOM 1273 N N . GLU A 1 154 ? -19.849 -5.051 18.262 1.00 95.00 154 GLU A N 1
ATOM 1274 C CA . GLU A 1 154 ? -20.715 -3.869 18.389 1.00 95.00 154 GLU A CA 1
ATOM 1275 C C . GLU A 1 154 ? -20.123 -2.653 17.657 1.00 95.00 154 GLU A C 1
ATOM 1277 O O . GLU A 1 154 ? -20.853 -1.880 17.041 1.00 95.00 154 GLU A O 1
ATOM 1282 N N . LEU A 1 155 ? -18.796 -2.496 17.659 1.00 96.25 155 LEU A N 1
ATOM 1283 C CA . LEU A 1 155 ? -18.131 -1.454 16.866 1.00 96.25 155 LEU A CA 1
ATOM 1284 C C . LEU A 1 155 ? -18.254 -1.715 15.356 1.00 96.25 155 LEU A C 1
ATOM 1286 O O . LEU A 1 155 ? -18.432 -0.770 14.582 1.00 96.25 155 LEU A O 1
ATOM 1290 N N . ASP A 1 156 ? -18.213 -2.981 14.938 1.00 95.81 156 ASP A N 1
ATOM 1291 C CA . ASP A 1 156 ? -18.436 -3.389 13.550 1.00 95.81 156 ASP A CA 1
ATOM 1292 C C . ASP A 1 156 ? -19.861 -3.053 13.081 1.00 95.81 156 ASP A C 1
ATOM 1294 O O . ASP A 1 156 ? -20.044 -2.639 11.936 1.00 95.81 156 ASP A O 1
ATOM 1298 N N . GLU A 1 157 ? -20.869 -3.123 13.958 1.00 96.75 157 GLU A N 1
ATOM 1299 C CA . GLU A 1 157 ? -22.237 -2.691 13.634 1.00 96.75 157 GLU A CA 1
ATOM 1300 C C . GLU A 1 157 ? -22.296 -1.184 13.315 1.00 96.75 157 GLU A C 1
ATOM 1302 O O . GLU A 1 157 ? -22.924 -0.774 12.331 1.00 96.75 157 GLU A O 1
ATOM 1307 N N . PHE A 1 158 ?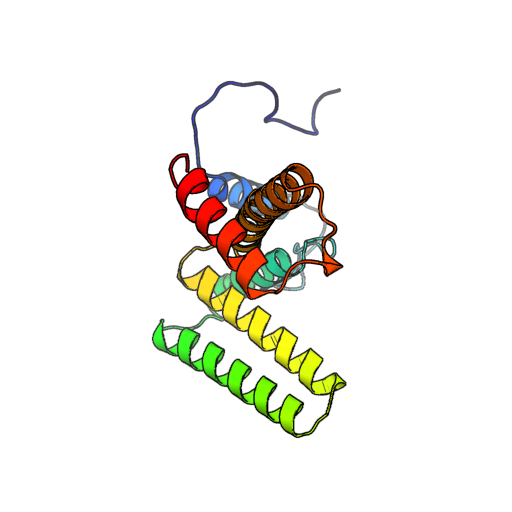 -21.586 -0.344 14.078 1.00 96.56 158 PHE A N 1
ATOM 1308 C CA . PHE A 1 158 ? -21.454 1.085 13.761 1.00 96.56 158 PHE A CA 1
ATOM 1309 C C . PHE A 1 158 ? -20.684 1.317 12.460 1.00 96.56 158 PHE A C 1
ATOM 1311 O O . PHE A 1 158 ? -21.034 2.205 11.675 1.00 96.56 158 PHE A O 1
ATOM 1318 N N . TRP A 1 159 ? -19.651 0.517 12.203 1.00 96.50 159 TRP A N 1
ATOM 1319 C CA . TRP A 1 159 ? -18.873 0.589 10.971 1.00 96.50 159 TRP A CA 1
ATOM 1320 C C . TRP A 1 159 ? -19.707 0.221 9.737 1.00 96.50 159 TRP A C 1
ATOM 1322 O O . TRP A 1 159 ? -19.646 0.911 8.714 1.00 96.50 159 TRP A O 1
ATOM 1332 N N . ASP A 1 160 ? -20.530 -0.823 9.819 1.00 96.19 160 ASP A N 1
ATOM 1333 C CA . ASP A 1 160 ? -21.435 -1.221 8.742 1.00 96.19 160 ASP A CA 1
ATOM 1334 C C . ASP A 1 160 ? -22.537 -0.181 8.511 1.00 96.19 160 ASP A C 1
ATOM 1336 O O . ASP A 1 160 ? -22.819 0.169 7.358 1.00 96.19 160 ASP A O 1
ATOM 1340 N N . ALA A 1 161 ? -23.072 0.426 9.575 1.00 94.81 161 ALA A N 1
ATOM 1341 C CA . ALA A 1 161 ? -23.960 1.581 9.450 1.00 94.81 161 ALA A CA 1
ATOM 1342 C C . ALA A 1 161 ? -23.271 2.762 8.734 1.00 94.81 161 ALA A C 1
ATOM 1344 O O . ALA A 1 161 ? -23.872 3.397 7.858 1.00 94.81 161 ALA A O 1
ATOM 1345 N N . ALA A 1 162 ? -21.989 3.019 9.028 1.00 94.75 162 ALA A N 1
ATOM 1346 C CA . ALA A 1 162 ? -21.199 4.040 8.340 1.00 94.75 162 ALA A CA 1
ATOM 1347 C C . ALA A 1 162 ? -21.069 3.748 6.837 1.00 94.75 162 ALA A C 1
ATOM 1349 O O . ALA A 1 162 ? -21.203 4.665 6.024 1.00 94.75 162 ALA A O 1
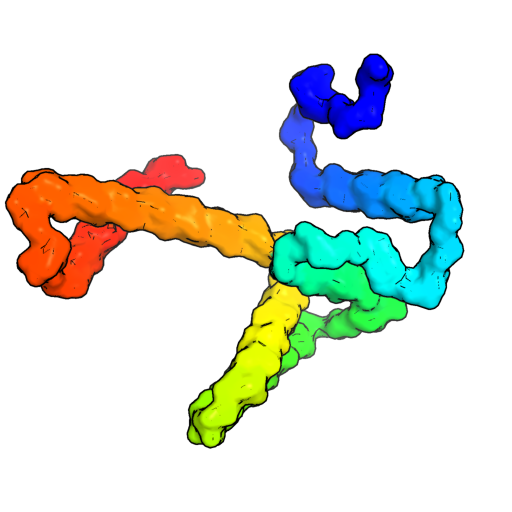ATOM 1350 N N . LYS A 1 163 ? -20.839 2.484 6.442 1.00 93.50 163 LYS A N 1
ATOM 1351 C CA . LYS A 1 163 ? -20.783 2.087 5.021 1.00 93.50 163 LYS A CA 1
ATOM 1352 C C . LYS A 1 163 ? -22.082 2.442 4.304 1.00 93.50 163 LYS A C 1
ATOM 1354 O O . LYS A 1 163 ? -22.023 3.078 3.258 1.00 93.50 163 LYS A O 1
ATOM 1359 N N . VAL A 1 164 ? -23.236 2.077 4.864 1.00 93.69 164 VAL A N 1
ATOM 1360 C CA . VAL A 1 164 ? -24.546 2.336 4.240 1.00 93.69 164 VAL A CA 1
ATOM 1361 C C . VAL A 1 164 ? -24.799 3.841 4.098 1.00 93.69 164 VAL A C 1
ATOM 1363 O O . VAL A 1 164 ? -25.148 4.323 3.018 1.00 93.69 164 VAL A O 1
ATOM 1366 N N . LYS A 1 165 ? -24.562 4.605 5.169 1.00 91.00 165 LYS A N 1
ATOM 1367 C CA . LYS A 1 165 ? -24.853 6.043 5.209 1.00 91.00 165 LYS A CA 1
ATOM 1368 C C . LYS A 1 165 ? -23.925 6.873 4.321 1.00 91.00 165 LYS A C 1
ATOM 1370 O O . LYS A 1 165 ? -24.366 7.852 3.725 1.00 91.00 165 LYS A O 1
ATOM 1375 N N . LEU A 1 166 ? -22.644 6.509 4.247 1.00 86.56 166 LEU A N 1
ATOM 1376 C CA . LEU A 1 166 ? -21.623 7.304 3.560 1.00 86.56 166 LEU A CA 1
ATOM 1377 C C . LEU A 1 166 ? -21.398 6.886 2.103 1.00 86.56 166 LEU A C 1
ATOM 1379 O O . LEU A 1 166 ? -20.998 7.739 1.319 1.00 86.56 166 LEU A O 1
ATOM 1383 N N . ASN A 1 167 ? -21.702 5.638 1.723 1.00 72.50 167 ASN A N 1
ATOM 1384 C CA . ASN A 1 167 ? -21.656 5.205 0.318 1.00 72.50 167 ASN A CA 1
ATOM 1385 C C . ASN A 1 167 ? -22.783 5.822 -0.534 1.00 72.50 167 ASN A C 1
ATOM 1387 O O . ASN A 1 167 ? -22.722 5.750 -1.753 1.00 72.50 167 ASN A O 1
ATOM 1391 N N . SER A 1 168 ? -23.814 6.404 0.087 1.00 57.06 168 SER A N 1
ATOM 1392 C CA . SER A 1 168 ? -24.926 7.055 -0.626 1.00 57.06 168 SER A CA 1
ATOM 1393 C C . SER A 1 168 ? -24.590 8.478 -1.115 1.00 57.06 168 SER A C 1
ATOM 1395 O O . SER A 1 168 ? -25.405 9.086 -1.798 1.00 57.06 168 SER A O 1
ATOM 1397 N N . ASN A 1 169 ? -23.417 9.013 -0.748 1.00 46.22 169 ASN A N 1
ATOM 1398 C CA . ASN A 1 169 ? -22.980 10.390 -1.023 1.00 46.22 169 ASN A CA 1
ATOM 1399 C C . ASN A 1 169 ? -21.639 10.472 -1.793 1.00 46.22 169 ASN A C 1
ATOM 1401 O O . ASN A 1 169 ? -21.073 11.563 -1.880 1.00 46.22 169 ASN A O 1
ATOM 1405 N N . ASP A 1 170 ? -21.122 9.345 -2.293 1.00 42.28 170 ASP A N 1
ATOM 1406 C CA . ASP A 1 170 ? -19.935 9.259 -3.167 1.00 42.28 170 ASP A CA 1
ATOM 1407 C C . ASP A 1 170 ? -20.366 9.007 -4.623 1.00 42.28 170 ASP A C 1
ATOM 1409 O O . ASP A 1 170 ? -19.654 9.492 -5.534 1.0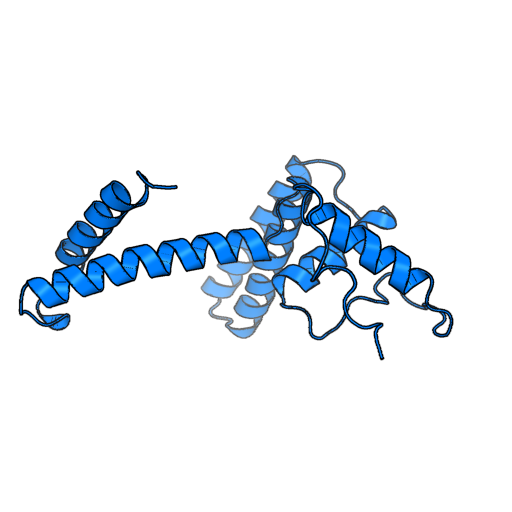0 42.28 170 ASP A O 1
#

Mean predicted aligned error: 10.44 Å

Secondary structure (DSSP, 8-state):
---S-SSSS-------HHHHHHHHHHHHHH-TT----STTTT--TTS-HHHHHHHHHHHHHTTT-S-SSHHHHHHHHHHHHHHHHHHHHHT-HHHHHHHHHHHHHHHHHHHHHTT--HHHHHHHHHHHHHHHHHHHHHHHHHHT--GGGS-HHHHHHHHHHHHHHHGGG-

Solvent-accessible surface area (backbone atoms only — not comparable to full-atom values): 10077 Å² total; per-residue (Å²): 133,92,88,86,72,90,78,86,78,69,98,68,78,98,69,62,76,68,59,58,56,57,53,50,53,57,53,58,72,64,57,82,86,68,87,74,88,49,84,68,62,88,68,61,86,87,49,59,68,59,55,38,49,41,53,52,49,55,47,37,36,74,76,68,59,61,75,94,45,72,68,54,42,51,51,50,34,52,49,31,49,52,52,22,51,51,29,52,74,70,66,37,64,70,56,23,50,52,30,47,49,46,31,52,50,34,48,38,51,47,28,50,76,74,73,43,57,56,51,60,55,50,48,54,50,50,53,52,47,51,60,31,49,56,43,31,53,49,52,44,58,72,69,73,56,58,76,88,80,50,52,71,68,59,51,46,53,41,41,53,52,27,50,62,67,54,65,76,77,114

Nearest PDB structures (foldseek):
  3cra-assembly1_B  TM=8.125E-01  e=1.520E-08  Escherichia coli K-12
  3cra-assembly1_A  TM=8.431E-01  e=2.459E-07  Escherichia coli K-12
  1vmg-assembly1_A  TM=7.955E-01  e=1.592E-01  Saccharolobus solfataricus P2
  6j22-assembly1_B  TM=8.609E-01  e=8.365E-01  Shigella flexneri
  6j2l-assembly1_B  TM=7.494E-01  e=6.401E-01  Shigella flexneri

Foldseek 3Di:
DDDDDPPPDDDDDDDDPVVVVVVVVVVVVPPPDDDDPDLLPPQDPPDDPLQSLLSSVVSCVVVVNADPDLVVLVVQLVVLVVQLVVCVVVVPVVSNVVSVSSNSSSVSSNCVVVVHRPVVVVVVVVVLVVQLVVQLVVVCVVVVHDPVVDDPVRSVVSSVVSCVVVVVPD

pLDDT: mean 83.22, std 21.42, range [28.59, 98.44]

Sequence (170 aa):
MVRRHPHVFQTADRETVGDTLATWEELKAKEKGHERTSILDGISPGLPALLRAQKLQEKASKVGFDWPTEEGVWAKFYEEIDEFKQEIFKKDVEKAEEEGGDVLFSLINLFKWYKIVGENALHRTNTKFIRRFSYVEQEVQRSGKKWEDFTLKELDEFWDAAKVKLNSND

Radius of gyration: 22.07 Å; Cα contacts (8 Å, |Δi|>4): 95; chains: 1; bounding box: 49×57×50 Å